Protein AF-A0A653SIZ7-F1 (afdb_monomer)

Sequence (134 aa):
MIKGFKDFLMRGNVIDLAVGIAIGVAFTSLVAAFGDNLINPIVASVGGGSDKGFGFQITDSAKTLVDIGGLINALIVFAVTMAVIYFAVVVPVQKLQAMRKPGPGVDEPEAVPEDIALLREIRDSLARQQRPPL

Mean predicted aligned error: 12.55 Å

Nearest PDB structures (foldseek):
  2oar-assembly1_A  TM=7.202E-01  e=1.504E-06  Mycobacterium tuberculosis H37Ra

pLDDT: mean 80.55, std 12.74, range [44.56, 94.62]

Radius of gyration: 27.2 Å; Cα contacts (8 Å, |Δi|>4): 70; chains: 1; bounding box: 78×38×60 Å

Foldseek 3Di:
DVVVVVVVCPPPVNVVVVVVVVVVVVVLVVLLCCLVVPVLVVQQVVLDPDPLGVWDAPDPDPVRIGRPSVVVSVVVSVVVSVVCCCVVPVVVLVVVLVVPDPDPDSPPPPVCPVVNVVVVVVVVVVVVVPDDDD

Structure (mmCIF, N/CA/C/O backbone):
data_AF-A0A653SIZ7-F1
#
_entry.id   AF-A0A653SIZ7-F1
#
loop_
_atom_site.group_PDB
_atom_site.id
_atom_site.type_symbol
_atom_site.label_atom_id
_atom_site.label_alt_id
_atom_site.label_comp_id
_atom_site.label_asym_id
_atom_site.label_entity_id
_atom_site.label_seq_id
_atom_site.pdbx_PDB_ins_code
_atom_site.Cartn_x
_atom_site.Cartn_y
_atom_site.Cartn_z
_atom_site.occupancy
_atom_site.B_iso_or_equiv
_atom_site.auth_seq_id
_atom_site.auth_comp_id
_atom_site.auth_asym_id
_atom_site.auth_atom_id
_atom_site.pdbx_PDB_model_num
ATOM 1 N N . MET A 1 1 ? 9.979 -0.179 35.251 1.00 66.12 1 MET A N 1
ATOM 2 C CA . MET A 1 1 ? 10.013 0.163 33.808 1.00 66.12 1 MET A CA 1
ATOM 3 C C . MET A 1 1 ? 9.261 -0.861 32.958 1.00 66.12 1 MET A C 1
ATOM 5 O O . MET A 1 1 ? 8.336 -0.464 32.270 1.00 66.12 1 MET A O 1
ATOM 9 N N . ILE A 1 2 ? 9.550 -2.165 33.078 1.00 78.31 2 ILE A N 1
ATOM 10 C CA . ILE A 1 2 ? 8.867 -3.233 32.310 1.00 78.31 2 ILE A CA 1
ATOM 11 C C . ILE A 1 2 ? 7.342 -3.273 32.546 1.00 78.31 2 ILE A C 1
ATOM 13 O O . ILE A 1 2 ? 6.582 -3.453 31.601 1.00 78.31 2 ILE A O 1
ATOM 17 N N . LYS A 1 3 ? 6.875 -3.029 33.782 1.00 80.75 3 LYS A N 1
ATOM 18 C CA . LYS A 1 3 ? 5.436 -2.957 34.102 1.00 80.75 3 LYS A CA 1
ATOM 19 C C . LYS A 1 3 ? 4.731 -1.794 33.381 1.00 80.75 3 LYS A C 1
ATOM 21 O O . LYS A 1 3 ? 3.758 -2.026 32.687 1.00 80.75 3 LYS A O 1
ATOM 26 N N . GLY A 1 4 ? 5.304 -0.587 33.428 1.00 81.88 4 GLY A N 1
ATOM 27 C CA . GLY A 1 4 ? 4.763 0.584 32.721 1.00 81.88 4 GLY A CA 1
ATOM 28 C C . GLY A 1 4 ? 4.813 0.469 31.192 1.00 81.88 4 GLY A C 1
ATOM 29 O O . GLY A 1 4 ? 3.944 0.998 30.509 1.00 81.88 4 GLY A O 1
ATOM 30 N N . PHE A 1 5 ? 5.786 -0.267 30.646 1.00 82.50 5 PHE A N 1
ATOM 31 C CA . PHE A 1 5 ? 5.828 -0.593 29.218 1.00 82.50 5 PHE A CA 1
ATOM 32 C C . PHE A 1 5 ? 4.725 -1.586 28.820 1.00 82.50 5 PHE A C 1
ATOM 34 O O . PHE A 1 5 ? 4.042 -1.377 27.820 1.00 82.50 5 PHE A O 1
ATOM 41 N N . LYS A 1 6 ? 4.485 -2.621 29.636 1.00 82.44 6 LYS A N 1
ATOM 42 C CA . LYS A 1 6 ? 3.349 -3.534 29.448 1.00 82.44 6 LYS A CA 1
ATOM 43 C C . LYS A 1 6 ? 2.015 -2.785 29.531 1.00 82.44 6 LYS A C 1
ATOM 45 O O . LYS A 1 6 ? 1.168 -3.005 28.678 1.00 82.44 6 LYS A O 1
ATOM 50 N N . ASP A 1 7 ? 1.852 -1.877 30.490 1.00 84.44 7 ASP A N 1
ATOM 51 C CA . ASP A 1 7 ? 0.628 -1.076 30.648 1.00 84.44 7 ASP A CA 1
ATOM 52 C C . ASP A 1 7 ? 0.428 -0.082 29.483 1.00 84.44 7 ASP A C 1
ATOM 54 O O . ASP A 1 7 ? -0.699 0.235 29.110 1.00 84.44 7 ASP A O 1
ATOM 58 N N . PHE A 1 8 ? 1.515 0.391 28.861 1.00 82.50 8 PHE A N 1
ATOM 59 C CA . PHE A 1 8 ? 1.455 1.163 27.617 1.00 82.50 8 PHE A CA 1
ATOM 60 C C . PHE A 1 8 ? 0.975 0.310 26.440 1.00 82.50 8 PHE A C 1
ATOM 62 O O . PHE A 1 8 ? 0.057 0.728 25.739 1.00 82.50 8 PHE A O 1
ATOM 69 N N . LEU A 1 9 ? 1.551 -0.881 26.255 1.00 80.38 9 LEU A N 1
ATOM 70 C CA . LEU A 1 9 ? 1.150 -1.803 25.191 1.00 80.38 9 LEU A CA 1
ATOM 71 C C . LEU A 1 9 ? -0.271 -2.322 25.387 1.00 80.38 9 LEU A C 1
ATOM 73 O O . LEU A 1 9 ? -0.991 -2.454 24.420 1.00 80.38 9 LEU A O 1
ATOM 77 N N . MET A 1 10 ? -0.704 -2.582 26.619 1.00 83.19 10 MET A N 1
ATOM 78 C CA . MET A 1 10 ? -2.048 -3.094 26.917 1.00 83.19 10 MET A CA 1
ATOM 79 C C . MET A 1 10 ? -3.162 -2.066 26.663 1.00 83.19 10 MET A C 1
ATOM 81 O O . MET A 1 10 ? -4.339 -2.406 26.774 1.00 83.19 10 MET A O 1
ATOM 85 N N . ARG A 1 11 ? -2.835 -0.818 26.298 1.00 82.62 11 ARG A N 1
ATOM 86 C CA . ARG A 1 11 ? -3.832 0.101 25.738 1.00 82.62 11 ARG A CA 1
ATOM 87 C C . ARG A 1 11 ? -4.262 -0.433 24.371 1.00 82.62 11 ARG A C 1
ATOM 89 O O . ARG A 1 11 ? -3.473 -0.385 23.434 1.00 82.62 11 ARG A O 1
ATOM 96 N N . GLY A 1 12 ? -5.509 -0.898 24.256 1.00 74.44 12 GLY A N 1
ATOM 97 C CA . GLY A 1 12 ? -6.050 -1.528 23.038 1.00 74.44 12 GLY A CA 1
ATOM 98 C C . GLY A 1 12 ? -5.766 -0.748 21.748 1.00 74.44 12 GLY A C 1
ATOM 99 O O . GLY A 1 12 ? -5.248 -1.315 20.795 1.00 74.44 12 GLY A O 1
ATOM 100 N N . ASN A 1 13 ? -5.926 0.581 21.777 1.00 84.44 13 ASN A N 1
ATOM 101 C CA . ASN A 1 13 ? -5.626 1.460 20.640 1.00 84.44 13 ASN A CA 1
ATOM 102 C C . ASN A 1 13 ? -4.174 1.351 20.114 1.00 84.44 13 ASN A C 1
ATOM 104 O O . ASN A 1 13 ? -3.922 1.586 18.938 1.00 84.44 13 ASN A O 1
ATOM 108 N N . VAL A 1 14 ? -3.199 1.002 20.963 1.00 87.19 14 VAL A N 1
ATOM 109 C CA . VAL A 1 14 ? -1.789 0.846 20.560 1.00 87.19 14 VAL A CA 1
ATOM 110 C C . VAL A 1 14 ? -1.558 -0.499 19.871 1.00 87.19 14 VAL A C 1
ATOM 112 O O . VAL A 1 14 ? -0.816 -0.554 18.892 1.00 87.19 14 VAL A O 1
ATOM 115 N N . ILE A 1 15 ? -2.187 -1.573 20.359 1.00 86.56 15 ILE A N 1
ATOM 116 C CA . ILE A 1 15 ? -2.058 -2.916 19.771 1.00 86.56 15 ILE A CA 1
ATOM 117 C C . ILE A 1 15 ? -2.704 -2.937 18.392 1.00 86.56 15 ILE A C 1
ATOM 119 O O . ILE A 1 15 ? -2.062 -3.374 17.439 1.00 86.56 15 ILE A O 1
ATOM 123 N N . ASP A 1 16 ? -3.922 -2.414 18.272 1.00 87.19 16 ASP A N 1
ATOM 124 C CA . ASP A 1 16 ? -4.655 -2.405 17.005 1.00 87.19 16 ASP A CA 1
ATOM 125 C C . ASP A 1 16 ? -3.919 -1.570 15.949 1.00 87.19 16 ASP A C 1
ATOM 127 O O . ASP A 1 16 ? -3.740 -2.009 14.810 1.00 87.19 16 ASP A O 1
ATOM 131 N N . LEU A 1 17 ? -3.382 -0.412 16.351 1.00 91.00 17 LEU A N 1
ATOM 132 C CA . LEU A 1 17 ? -2.538 0.413 15.490 1.00 91.00 17 LEU A CA 1
ATOM 133 C C . LEU A 1 17 ? -1.257 -0.322 15.070 1.00 91.00 17 LEU A C 1
ATOM 135 O O . LEU A 1 17 ? -0.894 -0.307 13.893 1.00 91.00 17 LEU A O 1
ATOM 139 N N . ALA A 1 18 ? -0.569 -0.976 16.009 1.00 90.19 18 ALA A N 1
ATOM 140 C CA . ALA A 1 18 ? 0.666 -1.702 15.723 1.00 90.19 18 ALA A CA 1
ATOM 141 C C . ALA A 1 18 ? 0.432 -2.872 14.756 1.00 90.19 18 ALA A C 1
ATOM 143 O O . ALA A 1 18 ? 1.211 -3.062 13.820 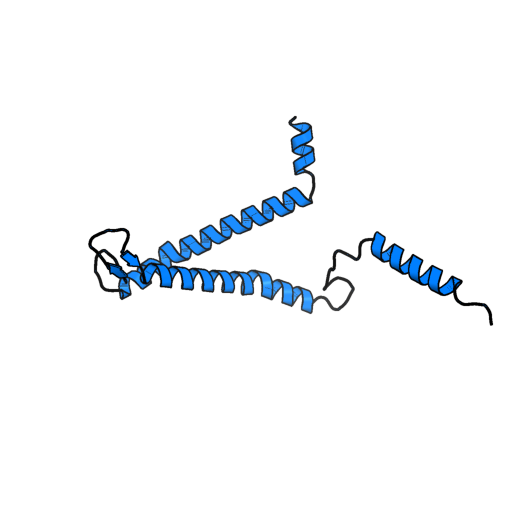1.00 90.19 18 ALA A O 1
ATOM 144 N N . VAL A 1 19 ? -0.655 -3.624 14.947 1.00 91.88 19 VAL A N 1
ATOM 145 C CA . VAL A 1 19 ? -1.052 -4.718 14.053 1.00 91.88 19 VAL A CA 1
ATOM 146 C C . VAL A 1 19 ? -1.411 -4.177 12.669 1.00 91.88 19 VAL A C 1
ATOM 148 O O . VAL A 1 19 ? -0.920 -4.707 11.672 1.00 91.88 19 VAL A O 1
ATOM 151 N N . GLY A 1 20 ? -2.185 -3.090 12.591 1.00 91.94 20 GLY A N 1
ATOM 152 C CA . GLY A 1 20 ? -2.537 -2.448 11.322 1.00 91.94 20 GLY A CA 1
ATOM 153 C C . GLY A 1 20 ? -1.309 -2.010 10.517 1.00 91.94 20 GLY A C 1
ATOM 154 O O . GLY A 1 20 ? -1.204 -2.319 9.328 1.00 91.94 20 GLY A O 1
ATOM 155 N N . ILE A 1 21 ? -0.337 -1.365 11.171 1.00 93.81 21 ILE A N 1
ATOM 156 C CA . ILE A 1 21 ? 0.923 -0.951 10.533 1.00 93.81 21 ILE A CA 1
ATOM 157 C C . ILE A 1 21 ? 1.734 -2.172 10.080 1.00 93.81 21 ILE A C 1
ATOM 159 O O . ILE A 1 21 ? 2.214 -2.199 8.946 1.00 93.81 21 ILE A O 1
ATOM 163 N N . ALA A 1 22 ? 1.872 -3.192 10.932 1.00 94.62 22 ALA A N 1
ATOM 164 C CA . ALA A 1 22 ? 2.640 -4.393 10.607 1.00 94.62 22 ALA A CA 1
ATOM 165 C C . ALA A 1 22 ? 2.073 -5.125 9.379 1.00 94.62 22 ALA A C 1
ATOM 167 O O . ALA A 1 22 ? 2.830 -5.498 8.480 1.00 94.62 22 ALA A O 1
ATOM 168 N N . ILE A 1 23 ? 0.746 -5.276 9.310 1.00 93.44 23 ILE A N 1
ATOM 169 C CA . ILE A 1 23 ? 0.060 -5.878 8.160 1.00 93.44 23 ILE A CA 1
ATOM 170 C C . ILE A 1 23 ? 0.258 -5.013 6.908 1.00 93.44 23 ILE A C 1
ATOM 172 O O . ILE A 1 23 ? 0.589 -5.547 5.850 1.00 93.44 23 ILE A O 1
ATOM 176 N N . GLY A 1 24 ? 0.115 -3.688 7.022 1.00 90.88 24 GLY A N 1
ATOM 177 C CA . GLY A 1 24 ? 0.298 -2.760 5.902 1.00 90.88 24 GLY A CA 1
ATOM 178 C C . GLY A 1 24 ? 1.700 -2.823 5.288 1.00 90.88 24 GLY A C 1
ATOM 179 O O . GLY A 1 24 ? 1.843 -2.883 4.064 1.00 90.88 24 GLY A O 1
ATOM 180 N N . VAL A 1 25 ? 2.739 -2.882 6.127 1.00 93.62 25 VAL A N 1
ATOM 181 C CA . VAL A 1 25 ? 4.131 -3.038 5.675 1.00 93.62 25 VAL A CA 1
ATOM 182 C C . VAL A 1 25 ? 4.343 -4.398 5.013 1.00 93.62 25 VAL A C 1
ATOM 184 O O . VAL A 1 25 ? 4.860 -4.456 3.898 1.00 93.62 25 VAL A O 1
ATOM 187 N N . ALA A 1 26 ? 3.910 -5.488 5.654 1.00 94.56 26 ALA A N 1
ATOM 188 C CA . ALA A 1 26 ? 4.065 -6.836 5.106 1.00 94.56 26 ALA A CA 1
ATOM 189 C C . ALA A 1 26 ? 3.377 -6.985 3.740 1.00 94.56 26 ALA A C 1
ATOM 191 O O . ALA A 1 26 ? 3.939 -7.572 2.814 1.00 94.56 26 ALA A O 1
ATOM 192 N N . PHE A 1 27 ? 2.183 -6.409 3.598 1.00 90.12 27 PHE A N 1
ATOM 193 C CA . PHE A 1 27 ? 1.437 -6.431 2.349 1.00 90.12 27 PHE A CA 1
ATOM 194 C C . PHE A 1 27 ? 2.116 -5.604 1.251 1.00 90.12 27 PHE A C 1
ATOM 196 O O . PHE A 1 27 ? 2.259 -6.082 0.127 1.00 90.12 27 PHE A O 1
ATOM 203 N N . THR A 1 28 ? 2.598 -4.402 1.575 1.00 87.38 28 THR A N 1
ATOM 204 C CA . THR A 1 28 ? 3.338 -3.560 0.619 1.00 87.38 28 THR A CA 1
ATOM 205 C C . THR A 1 28 ? 4.565 -4.297 0.079 1.00 87.38 28 THR A C 1
ATOM 207 O O . THR A 1 28 ? 4.775 -4.335 -1.133 1.00 87.38 28 THR A O 1
ATOM 210 N N . SER A 1 29 ? 5.328 -4.961 0.955 1.00 92.31 29 SER A N 1
ATOM 211 C CA . SER A 1 29 ? 6.480 -5.774 0.550 1.00 92.31 29 SER A CA 1
ATOM 212 C C . SER A 1 29 ? 6.095 -6.946 -0.356 1.00 92.31 29 SER A C 1
ATOM 214 O O . SER A 1 29 ? 6.832 -7.260 -1.288 1.00 92.31 29 SER A O 1
ATOM 216 N N . LEU A 1 30 ? 4.943 -7.583 -0.122 1.00 91.38 30 LEU A N 1
ATOM 217 C CA . LEU A 1 30 ? 4.456 -8.675 -0.966 1.00 91.38 30 LEU A CA 1
ATOM 218 C C . LEU A 1 30 ? 4.132 -8.195 -2.388 1.00 91.38 30 LEU A C 1
ATOM 220 O O . LEU A 1 30 ? 4.531 -8.842 -3.357 1.00 91.38 30 LEU A O 1
ATOM 224 N N . VAL A 1 31 ? 3.426 -7.069 -2.528 1.00 88.50 31 VAL A N 1
ATOM 225 C CA . VAL A 1 31 ? 3.049 -6.558 -3.857 1.00 88.50 31 VAL A CA 1
ATOM 226 C C . VAL A 1 31 ? 4.259 -5.986 -4.600 1.00 88.50 31 VAL A C 1
ATOM 228 O O . VAL A 1 31 ? 4.374 -6.182 -5.810 1.00 88.50 31 VAL A O 1
ATOM 231 N N . ALA A 1 32 ? 5.205 -5.371 -3.885 1.00 89.31 32 ALA A N 1
ATOM 232 C CA . ALA A 1 32 ? 6.492 -4.975 -4.454 1.00 89.31 32 ALA A CA 1
ATOM 233 C C . ALA A 1 32 ? 7.263 -6.193 -4.987 1.00 89.31 32 ALA A C 1
ATOM 235 O O . ALA A 1 32 ? 7.643 -6.215 -6.155 1.00 89.31 32 ALA A O 1
ATOM 236 N N . ALA A 1 33 ? 7.389 -7.258 -4.186 1.00 92.75 33 ALA A N 1
ATOM 237 C CA . ALA A 1 33 ? 8.034 -8.495 -4.621 1.00 92.75 33 ALA A CA 1
ATOM 238 C C . ALA A 1 33 ? 7.334 -9.130 -5.835 1.00 92.75 33 ALA A C 1
ATOM 240 O O . ALA A 1 33 ? 8.002 -9.703 -6.693 1.00 92.75 33 ALA A O 1
ATOM 241 N N . PHE A 1 34 ? 6.007 -9.030 -5.938 1.00 88.94 34 PHE A N 1
ATOM 242 C CA . PHE A 1 34 ? 5.273 -9.467 -7.125 1.00 88.94 34 PHE A CA 1
ATOM 243 C C . PHE A 1 34 ? 5.640 -8.643 -8.370 1.00 88.94 34 PHE A C 1
ATOM 245 O O . PHE A 1 34 ? 5.904 -9.215 -9.428 1.00 88.94 34 PHE A O 1
ATOM 252 N N . GLY A 1 35 ? 5.703 -7.317 -8.244 1.00 86.38 35 GLY A N 1
ATOM 253 C CA . GLY A 1 35 ? 6.168 -6.438 -9.316 1.00 86.38 35 GLY A CA 1
ATOM 254 C C . GLY A 1 35 ? 7.577 -6.778 -9.771 1.00 86.38 35 GLY A C 1
ATOM 255 O O . GLY A 1 35 ? 7.806 -7.110 -10.931 1.00 86.38 35 GLY A O 1
ATOM 256 N N . ASP A 1 36 ? 8.510 -6.780 -8.829 1.00 87.94 36 ASP A N 1
ATOM 257 C CA . ASP A 1 36 ? 9.936 -6.910 -9.117 1.00 87.94 36 ASP A CA 1
ATOM 258 C C . ASP A 1 36 ? 10.306 -8.285 -9.676 1.00 87.94 36 ASP A C 1
ATOM 260 O O . ASP A 1 36 ? 11.136 -8.377 -10.579 1.00 87.94 36 ASP A O 1
ATOM 264 N N . ASN A 1 37 ? 9.680 -9.355 -9.174 1.00 88.94 37 ASN A N 1
ATOM 265 C CA . ASN A 1 37 ? 10.033 -10.719 -9.573 1.00 88.94 37 ASN A CA 1
ATOM 266 C C . ASN A 1 37 ? 9.191 -11.260 -10.732 1.00 88.94 37 ASN A C 1
ATOM 268 O O . ASN A 1 37 ? 9.606 -12.230 -11.364 1.00 88.94 37 ASN A O 1
ATOM 272 N N . LEU A 1 38 ? 8.016 -10.683 -11.006 1.00 87.31 38 LEU A N 1
ATOM 273 C CA . LEU A 1 38 ? 7.102 -11.208 -12.023 1.00 87.31 38 LEU A CA 1
ATOM 274 C C . LEU A 1 38 ? 6.833 -10.209 -13.145 1.00 87.31 38 LEU A C 1
ATOM 276 O O . LEU A 1 38 ? 6.931 -10.570 -14.313 1.00 87.31 38 LEU A O 1
ATOM 280 N N . ILE A 1 39 ? 6.533 -8.953 -12.817 1.00 84.69 39 ILE A N 1
ATOM 281 C CA . ILE A 1 39 ? 6.179 -7.936 -13.814 1.00 84.69 39 ILE A CA 1
ATOM 282 C C . ILE A 1 39 ? 7.427 -7.352 -14.473 1.00 84.69 39 ILE A C 1
ATOM 284 O O . ILE A 1 39 ? 7.502 -7.283 -15.701 1.00 84.69 39 ILE A O 1
ATOM 288 N N . ASN A 1 40 ? 8.423 -6.967 -13.678 1.00 83.62 40 ASN A N 1
ATOM 289 C CA . ASN A 1 40 ? 9.626 -6.314 -14.170 1.00 83.62 40 ASN A CA 1
ATOM 290 C C . ASN A 1 40 ? 10.398 -7.165 -15.202 1.00 83.62 40 ASN A C 1
ATOM 292 O O . ASN A 1 40 ? 10.737 -6.624 -16.253 1.00 83.62 40 ASN A O 1
ATOM 296 N N . PRO A 1 41 ? 10.599 -8.491 -15.022 1.00 84.44 41 PRO A N 1
ATOM 297 C CA . PRO A 1 41 ? 11.246 -9.320 -16.042 1.00 84.44 41 PRO A CA 1
ATOM 298 C C . PRO A 1 41 ? 10.464 -9.367 -17.361 1.00 84.44 41 PRO A C 1
ATOM 300 O O . PRO A 1 41 ? 11.064 -9.368 -18.435 1.00 84.44 41 PRO A O 1
ATOM 303 N N . ILE A 1 42 ? 9.128 -9.358 -17.299 1.00 84.44 42 ILE A N 1
ATOM 304 C CA . ILE A 1 42 ? 8.262 -9.352 -18.486 1.00 84.44 42 ILE A CA 1
ATOM 305 C C . ILE A 1 42 ? 8.405 -8.022 -19.229 1.00 84.44 42 ILE A C 1
ATOM 307 O O . ILE A 1 42 ? 8.653 -8.017 -20.434 1.00 84.44 42 ILE A O 1
ATOM 311 N N . VAL A 1 43 ? 8.318 -6.895 -18.519 1.00 78.81 43 VAL A N 1
ATOM 312 C CA . VAL A 1 43 ? 8.472 -5.556 -19.113 1.00 78.81 43 VAL A CA 1
ATOM 313 C C . VAL A 1 43 ? 9.877 -5.378 -19.696 1.00 78.81 43 VAL A C 1
ATOM 315 O O . VAL A 1 43 ? 10.021 -4.916 -20.828 1.00 78.81 43 VAL A O 1
ATO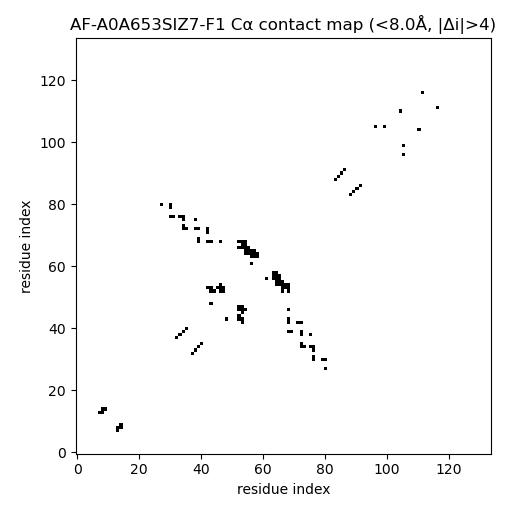M 318 N N . ALA A 1 44 ? 10.911 -5.815 -18.973 1.00 78.25 44 ALA A N 1
ATOM 319 C CA . ALA A 1 44 ? 12.294 -5.774 -19.434 1.00 78.25 44 ALA A CA 1
ATOM 320 C C . ALA A 1 44 ? 12.521 -6.641 -20.685 1.00 78.25 44 ALA A C 1
ATOM 322 O O . ALA A 1 44 ? 13.257 -6.228 -21.578 1.00 78.25 44 ALA A O 1
ATOM 323 N N . SER A 1 45 ? 11.850 -7.795 -20.798 1.00 77.75 45 SER A N 1
ATOM 324 C CA . SER A 1 45 ? 11.960 -8.671 -21.976 1.00 77.75 45 SER A CA 1
ATOM 325 C C . SER A 1 45 ? 11.401 -8.045 -23.260 1.00 77.75 45 SER A C 1
ATOM 327 O O . SER A 1 45 ? 11.914 -8.301 -24.348 1.00 77.75 45 SER A O 1
ATOM 329 N N . VAL A 1 46 ? 10.383 -7.187 -23.143 1.00 75.31 46 VAL A N 1
ATOM 330 C CA . VAL A 1 46 ? 9.781 -6.464 -24.278 1.00 75.31 46 VAL A CA 1
ATOM 331 C C . VAL A 1 46 ? 10.600 -5.221 -24.641 1.00 75.31 46 VAL A C 1
ATOM 333 O O . VAL A 1 46 ? 10.579 -4.774 -25.786 1.00 75.31 46 VAL A O 1
ATOM 336 N N . GLY A 1 47 ? 11.363 -4.685 -23.687 1.00 66.31 47 GLY A N 1
ATOM 337 C CA . GLY A 1 47 ? 12.078 -3.420 -23.809 1.00 66.31 47 GLY A CA 1
ATOM 338 C C . GLY A 1 47 ? 13.274 -3.377 -24.762 1.00 66.31 47 GLY A C 1
ATOM 339 O O . GLY A 1 47 ? 13.881 -2.320 -24.915 1.00 66.31 47 GLY A O 1
ATOM 340 N N . GLY A 1 48 ? 13.598 -4.494 -25.413 1.00 54.38 48 GLY A N 1
ATOM 341 C CA . GLY A 1 48 ? 14.780 -4.641 -26.258 1.00 54.38 48 GLY A CA 1
ATOM 342 C C . GLY A 1 48 ? 16.009 -4.984 -25.418 1.00 54.38 48 GLY A C 1
ATOM 343 O O . GLY A 1 48 ? 16.313 -4.296 -24.449 1.00 54.38 48 GLY A O 1
ATOM 344 N N . GLY A 1 49 ? 16.703 -6.064 -25.796 1.00 51.31 49 GLY A N 1
ATOM 345 C CA . GLY A 1 49 ? 17.789 -6.727 -25.054 1.00 51.31 49 GLY A CA 1
ATOM 346 C C . GLY A 1 49 ? 19.088 -5.936 -24.871 1.00 51.31 49 GLY A C 1
ATOM 347 O O . GLY A 1 49 ? 20.170 -6.495 -25.005 1.00 51.31 49 GLY A O 1
ATOM 348 N N . SER A 1 50 ? 18.996 -4.640 -24.589 1.00 56.25 50 SER A N 1
ATOM 349 C CA . SER A 1 50 ? 20.087 -3.879 -24.003 1.00 56.25 50 SER A CA 1
ATOM 350 C C . SER A 1 50 ? 20.210 -4.241 -22.522 1.00 56.25 50 SER A C 1
ATOM 352 O O . SER A 1 50 ? 19.202 -4.435 -21.840 1.00 56.25 50 SER A O 1
ATOM 354 N N . ASP A 1 51 ? 21.434 -4.264 -21.996 1.00 58.44 51 ASP A N 1
ATOM 355 C CA . ASP A 1 51 ? 21.733 -4.550 -20.580 1.00 58.44 51 ASP A CA 1
ATOM 356 C C . ASP A 1 51 ? 21.051 -3.576 -19.587 1.00 58.44 51 ASP A C 1
ATOM 358 O O . ASP A 1 51 ? 21.179 -3.722 -18.374 1.00 58.44 51 ASP A O 1
ATOM 362 N N . LYS A 1 52 ? 20.336 -2.560 -20.098 1.00 58.19 52 LYS A N 1
ATOM 363 C CA . LYS A 1 52 ? 19.626 -1.513 -19.351 1.00 58.19 52 LYS A CA 1
ATOM 364 C C . LYS A 1 52 ? 18.094 -1.622 -19.423 1.00 58.19 52 LYS A C 1
ATOM 366 O O . LYS A 1 52 ? 17.421 -0.820 -18.783 1.00 58.19 52 LYS A O 1
ATOM 371 N N . GLY A 1 53 ? 17.542 -2.595 -20.156 1.00 67.38 53 GLY A N 1
ATOM 372 C CA . GLY A 1 53 ? 16.093 -2.785 -20.297 1.00 67.38 53 GLY A CA 1
ATOM 373 C C . GLY A 1 53 ? 15.387 -1.669 -21.084 1.00 67.38 53 GLY A C 1
ATOM 374 O O . GLY A 1 53 ? 15.989 -1.017 -21.936 1.00 67.38 53 GLY A O 1
ATOM 375 N N . PHE A 1 54 ? 14.091 -1.456 -20.809 1.00 75.44 54 PHE A N 1
ATOM 376 C CA . PHE A 1 54 ? 13.273 -0.425 -21.464 1.00 75.44 54 PHE A CA 1
ATOM 377 C C . PHE A 1 54 ? 13.601 0.969 -20.909 1.00 75.44 54 PHE A C 1
ATOM 379 O O . PHE A 1 54 ? 12.899 1.504 -20.053 1.00 75.44 54 PHE A O 1
ATOM 386 N N . GLY A 1 55 ? 14.692 1.566 -21.373 1.00 75.88 55 GLY A N 1
ATOM 387 C CA . GLY A 1 55 ? 15.141 2.874 -20.908 1.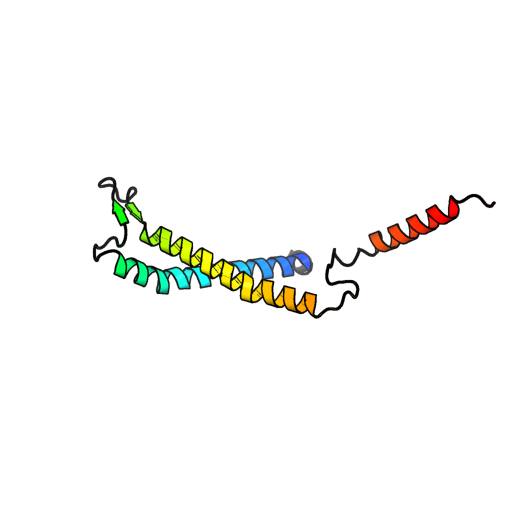00 75.88 55 GLY A CA 1
ATOM 388 C C . GLY A 1 55 ? 16.241 3.456 -21.783 1.00 75.88 55 GLY A C 1
ATOM 389 O O . GLY A 1 55 ? 16.838 2.765 -22.608 1.00 75.88 55 GLY A O 1
ATOM 390 N N . PHE A 1 56 ? 16.515 4.746 -21.615 1.00 76.69 56 PHE A N 1
ATOM 391 C CA . PHE A 1 56 ? 17.595 5.425 -22.330 1.00 76.69 56 PHE A CA 1
ATOM 392 C C . PHE A 1 56 ? 18.380 6.333 -21.392 1.00 76.69 56 PHE A C 1
ATOM 394 O O . PHE A 1 56 ? 17.889 6.797 -20.367 1.00 76.69 56 PHE A O 1
ATOM 401 N N . GLN A 1 57 ? 19.636 6.579 -21.740 1.00 81.62 57 GLN A N 1
ATOM 402 C CA . GLN A 1 57 ? 20.536 7.396 -20.944 1.00 81.62 57 GLN A CA 1
ATOM 403 C C . GLN A 1 57 ? 20.728 8.756 -21.625 1.00 81.62 57 GLN A C 1
ATOM 405 O O . GLN A 1 57 ? 21.024 8.810 -22.815 1.00 81.62 57 GLN A O 1
ATOM 410 N N . ILE A 1 58 ? 20.534 9.851 -20.883 1.00 81.12 58 ILE A N 1
ATOM 411 C CA . ILE A 1 58 ? 20.605 11.220 -21.439 1.00 81.12 58 ILE A CA 1
ATOM 412 C C . ILE A 1 58 ? 22.060 11.718 -21.530 1.00 81.12 58 ILE A C 1
ATOM 414 O O . ILE A 1 58 ? 22.410 12.503 -22.405 1.00 81.12 58 ILE A O 1
ATOM 418 N N . THR A 1 59 ? 22.932 11.287 -20.618 1.00 81.81 59 THR A N 1
ATOM 419 C CA . THR A 1 59 ? 24.369 11.626 -20.586 1.00 81.81 59 THR A CA 1
ATOM 420 C C . THR A 1 59 ? 25.145 10.432 -20.043 1.00 81.81 59 THR A C 1
ATOM 422 O O . THR A 1 59 ? 24.573 9.655 -19.287 1.00 81.81 59 THR A O 1
ATOM 425 N N . ASP A 1 60 ? 26.447 10.317 -20.313 1.00 77.56 60 ASP A N 1
ATOM 426 C CA . ASP A 1 60 ? 27.320 9.216 -19.852 1.00 77.56 60 ASP A CA 1
ATOM 427 C C . ASP A 1 60 ? 27.385 9.005 -18.321 1.00 77.56 60 ASP A C 1
ATOM 429 O O . ASP A 1 60 ? 28.006 8.059 -17.836 1.00 77.56 60 ASP A O 1
ATOM 433 N N . SER A 1 61 ? 26.704 9.833 -17.522 1.00 79.38 61 SER A N 1
ATOM 434 C CA . SER A 1 61 ? 26.516 9.595 -16.093 1.00 79.38 61 SER A CA 1
ATOM 435 C C . SER A 1 61 ? 25.408 8.575 -15.825 1.00 79.38 61 SER A C 1
ATOM 437 O O . SER A 1 61 ? 24.277 8.728 -16.286 1.00 79.38 61 SER A O 1
ATOM 439 N N . ALA A 1 62 ? 25.697 7.575 -14.989 1.00 74.94 62 ALA A N 1
ATOM 440 C CA . ALA A 1 62 ? 24.719 6.576 -14.552 1.00 74.94 62 ALA A CA 1
ATOM 441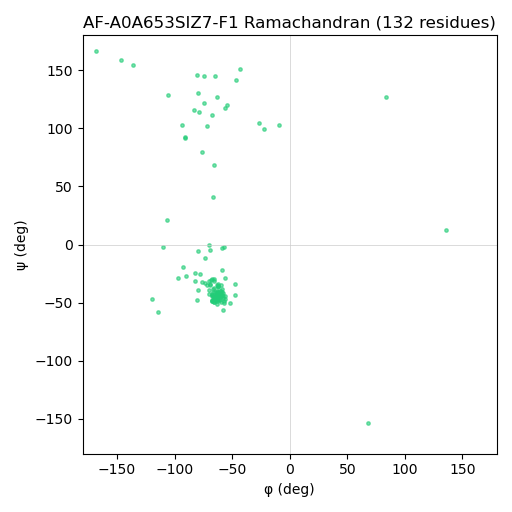 C C . ALA A 1 62 ? 23.496 7.183 -13.830 1.00 74.94 62 ALA A C 1
ATOM 443 O O . ALA A 1 62 ? 22.433 6.573 -13.800 1.00 74.94 62 ALA A O 1
ATOM 444 N N . LYS A 1 63 ? 23.618 8.400 -13.279 1.00 79.50 63 LYS A N 1
ATOM 445 C CA . LYS A 1 63 ? 22.509 9.115 -12.620 1.00 79.50 63 LYS A CA 1
ATOM 446 C C . LYS A 1 63 ? 21.469 9.668 -13.597 1.00 79.50 63 LYS A C 1
ATOM 448 O O . LYS A 1 63 ? 20.416 10.114 -13.157 1.00 79.50 63 LYS A O 1
ATOM 453 N N . THR A 1 64 ? 21.767 9.677 -14.894 1.00 81.94 64 THR A N 1
ATOM 454 C CA . THR A 1 64 ? 20.900 10.247 -15.933 1.00 81.94 64 THR A CA 1
ATOM 455 C C . THR A 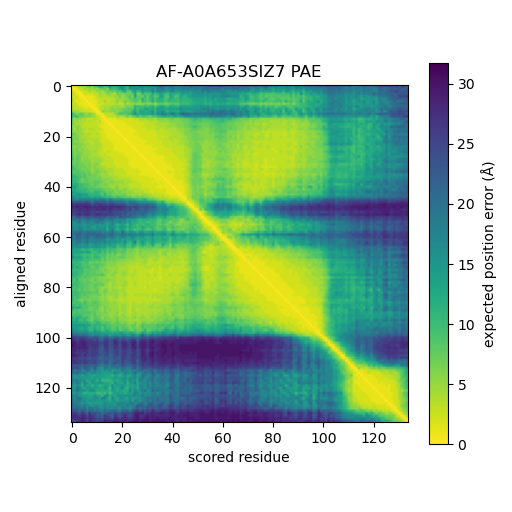1 64 ? 20.209 9.169 -16.772 1.00 81.94 64 THR A C 1
ATOM 457 O O . THR A 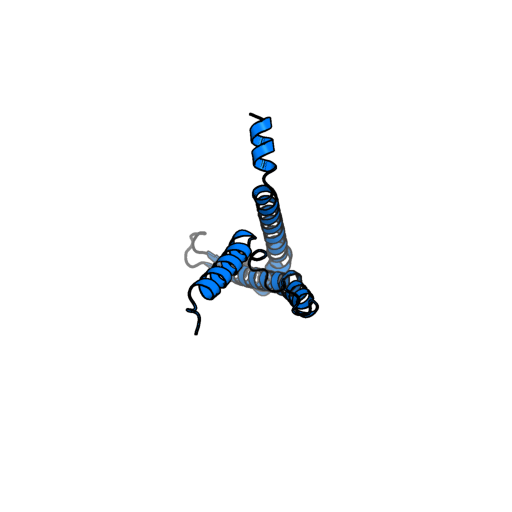1 64 ? 19.799 9.420 -17.907 1.00 81.94 64 THR A O 1
ATOM 460 N N . LEU A 1 65 ? 20.113 7.952 -16.230 1.00 82.50 65 LEU A N 1
ATOM 461 C CA . LEU A 1 65 ? 19.347 6.860 -16.814 1.00 82.50 65 LEU A CA 1
ATOM 462 C C . LEU A 1 65 ? 17.853 7.115 -16.587 1.00 82.50 65 LEU A C 1
ATOM 464 O O . LEU A 1 65 ? 17.402 7.258 -15.452 1.00 82.50 65 LEU A O 1
ATOM 468 N N . VAL A 1 66 ? 17.098 7.175 -17.680 1.00 84.19 66 VAL A N 1
ATOM 469 C CA . VAL A 1 66 ? 15.637 7.228 -17.671 1.00 84.19 66 VAL A CA 1
ATOM 470 C C . VAL A 1 66 ? 15.120 5.802 -17.805 1.00 84.19 66 VAL A C 1
ATOM 472 O O . VAL A 1 66 ? 15.151 5.223 -18.892 1.00 84.19 66 VAL A O 1
ATOM 475 N N . ASP A 1 67 ? 14.669 5.240 -16.685 1.00 84.94 67 ASP A N 1
ATOM 476 C CA . ASP A 1 67 ? 14.135 3.880 -16.604 1.00 84.94 67 ASP A CA 1
ATOM 477 C C . ASP A 1 67 ? 12.617 3.885 -16.828 1.00 84.94 67 ASP A C 1
ATOM 479 O O . ASP A 1 67 ? 11.820 4.093 -15.907 1.00 84.94 67 ASP A O 1
ATOM 483 N N . ILE A 1 68 ? 12.205 3.695 -18.083 1.00 84.56 68 ILE A N 1
ATOM 484 C CA . ILE A 1 68 ? 10.784 3.613 -18.439 1.00 84.56 68 ILE A CA 1
ATOM 485 C C . ILE A 1 68 ? 10.198 2.272 -17.975 1.00 84.56 68 ILE A C 1
ATOM 487 O O . ILE A 1 68 ? 9.038 2.221 -17.568 1.00 84.56 68 ILE A O 1
ATOM 491 N N . GLY A 1 69 ? 10.994 1.201 -17.979 1.00 82.00 69 GLY A N 1
ATOM 492 C CA . GLY A 1 69 ? 10.607 -0.116 -17.478 1.00 82.00 69 GLY A CA 1
ATOM 493 C C . GLY A 1 69 ? 10.235 -0.072 -15.998 1.00 82.00 69 GLY A C 1
ATOM 494 O O . GLY A 1 69 ? 9.147 -0.515 -15.627 1.00 82.00 69 GLY A O 1
ATOM 495 N N . GLY A 1 70 ? 11.074 0.560 -15.178 1.00 82.75 70 GLY A N 1
ATOM 496 C CA . GLY A 1 70 ? 10.813 0.798 -13.760 1.00 82.75 70 GLY A CA 1
ATOM 497 C C . GLY A 1 70 ? 9.560 1.642 -13.513 1.00 82.75 70 GLY A C 1
ATOM 498 O O . GLY A 1 70 ? 8.768 1.319 -12.626 1.00 82.75 70 GLY A O 1
ATOM 499 N N . LEU A 1 71 ? 9.313 2.672 -14.331 1.00 86.75 71 LEU A N 1
ATOM 500 C CA . LEU A 1 71 ? 8.083 3.469 -14.244 1.00 86.75 71 LEU A CA 1
ATOM 501 C C . LEU A 1 71 ? 6.830 2.637 -14.567 1.00 86.75 71 LEU A C 1
ATOM 503 O O . LEU A 1 71 ? 5.832 2.723 -13.850 1.00 86.75 71 LEU A O 1
ATOM 507 N N . ILE A 1 72 ? 6.876 1.814 -15.618 1.00 84.94 72 ILE A N 1
ATOM 508 C CA . ILE A 1 72 ? 5.772 0.913 -15.980 1.00 84.94 72 ILE A CA 1
ATOM 509 C C . ILE A 1 72 ? 5.543 -0.119 -14.870 1.00 84.94 72 ILE A C 1
ATOM 511 O O . ILE A 1 72 ? 4.397 -0.331 -14.472 1.00 84.94 72 ILE A O 1
ATOM 515 N N . ASN A 1 73 ? 6.610 -0.718 -14.332 1.00 85.38 73 ASN A N 1
ATOM 516 C CA . ASN A 1 73 ? 6.519 -1.643 -13.203 1.00 85.38 73 ASN A CA 1
ATOM 517 C C . ASN A 1 73 ? 5.834 -0.972 -12.004 1.00 85.38 73 ASN A C 1
ATOM 519 O O . ASN A 1 73 ? 4.862 -1.510 -11.478 1.00 85.38 73 ASN A O 1
ATOM 523 N N . ALA A 1 74 ? 6.260 0.239 -11.632 1.00 88.56 74 ALA A N 1
ATOM 524 C CA . ALA A 1 74 ? 5.662 0.991 -10.531 1.00 88.56 74 ALA A CA 1
ATOM 525 C C . ALA A 1 74 ? 4.158 1.249 -10.742 1.00 88.56 74 ALA A C 1
ATOM 527 O O . ALA A 1 74 ? 3.368 1.081 -9.812 1.00 88.56 74 ALA A O 1
ATOM 528 N N . LEU A 1 75 ? 3.741 1.598 -11.964 1.00 90.75 75 LEU A N 1
ATOM 529 C CA . LEU A 1 75 ? 2.326 1.784 -12.303 1.00 90.75 75 LEU A CA 1
ATOM 530 C C . LEU A 1 75 ? 1.525 0.479 -12.205 1.00 90.75 75 LEU A C 1
ATOM 532 O O . LEU A 1 75 ? 0.406 0.487 -11.690 1.00 90.75 75 LEU A O 1
ATOM 536 N N . ILE A 1 76 ? 2.089 -0.643 -12.661 1.00 86.56 76 ILE A N 1
ATOM 537 C CA . ILE A 1 76 ? 1.437 -1.955 -12.571 1.00 86.56 76 ILE A CA 1
ATOM 538 C C . ILE A 1 76 ? 1.314 -2.391 -11.107 1.00 86.56 76 ILE A C 1
ATOM 540 O O . ILE A 1 76 ? 0.224 -2.764 -10.679 1.00 86.56 76 ILE A O 1
ATOM 544 N N . VAL A 1 77 ? 2.388 -2.293 -10.319 1.00 87.25 77 VAL A N 1
ATOM 545 C CA . VAL A 1 77 ? 2.391 -2.586 -8.873 1.00 87.25 77 VAL A CA 1
ATOM 546 C C . VAL A 1 77 ? 1.341 -1.747 -8.152 1.00 87.25 77 VAL A C 1
ATOM 548 O O . VAL A 1 77 ? 0.570 -2.278 -7.351 1.00 87.25 77 VAL A O 1
ATOM 551 N N . PHE A 1 78 ? 1.253 -0.454 -8.466 1.00 90.31 78 PHE A N 1
ATOM 552 C CA . PHE A 1 78 ? 0.241 0.436 -7.905 1.00 90.31 78 PHE A CA 1
ATOM 553 C C . PHE A 1 78 ? -1.186 0.000 -8.274 1.00 90.31 78 PHE A C 1
ATOM 555 O O . PHE A 1 78 ? -2.042 -0.125 -7.395 1.00 90.31 78 PHE A O 1
ATOM 562 N N . ALA A 1 79 ? -1.441 -0.299 -9.551 1.00 91.81 79 ALA A N 1
ATOM 563 C CA . ALA A 1 79 ? -2.749 -0.752 -10.020 1.00 91.81 79 ALA A CA 1
ATOM 564 C C . ALA A 1 79 ? -3.167 -2.089 -9.384 1.00 91.81 79 ALA A C 1
ATOM 566 O O . ALA A 1 79 ? -4.306 -2.229 -8.936 1.00 91.81 79 ALA A O 1
ATOM 567 N N . VAL A 1 80 ? -2.243 -3.050 -9.285 1.00 88.56 80 VAL A N 1
ATOM 568 C CA . VAL A 1 80 ? -2.475 -4.345 -8.626 1.00 88.56 80 VAL A CA 1
ATOM 569 C C . VAL A 1 80 ? -2.743 -4.146 -7.137 1.00 88.56 80 VAL A C 1
ATOM 571 O O . VAL A 1 80 ? -3.699 -4.716 -6.617 1.00 88.56 80 VAL A O 1
ATOM 574 N N . THR A 1 81 ? -1.969 -3.295 -6.459 1.00 88.38 81 THR A N 1
ATOM 575 C CA . THR A 1 81 ? -2.181 -2.965 -5.040 1.00 88.38 81 THR A CA 1
ATOM 576 C C . THR A 1 81 ? -3.591 -2.422 -4.815 1.00 88.38 81 THR A C 1
ATOM 578 O O . THR A 1 81 ? -4.317 -2.930 -3.959 1.00 88.38 81 THR A O 1
ATOM 581 N N . MET A 1 82 ? -4.017 -1.435 -5.612 1.00 90.88 82 MET A N 1
ATOM 582 C CA . MET A 1 82 ? -5.369 -0.877 -5.516 1.00 90.88 82 MET A CA 1
ATOM 583 C C . MET A 1 82 ? -6.446 -1.921 -5.808 1.00 90.88 82 MET A C 1
ATOM 585 O O . MET A 1 82 ? -7.435 -1.988 -5.079 1.00 90.88 82 MET A O 1
ATOM 589 N N . ALA A 1 83 ? -6.258 -2.750 -6.838 1.00 91.62 83 ALA A N 1
ATOM 590 C CA . ALA A 1 83 ? -7.206 -3.802 -7.182 1.00 91.62 83 ALA A CA 1
ATOM 591 C C . ALA A 1 83 ? -7.363 -4.807 -6.033 1.00 91.62 83 ALA A C 1
ATOM 593 O O . ALA A 1 83 ? -8.487 -5.128 -5.651 1.00 91.62 83 ALA A O 1
ATOM 594 N N . VAL A 1 84 ? -6.259 -5.259 -5.432 1.00 88.69 84 VAL A N 1
ATOM 595 C CA . VAL A 1 84 ? -6.303 -6.200 -4.307 1.00 88.69 84 VAL A CA 1
ATOM 596 C C . VAL A 1 84 ? -6.956 -5.561 -3.086 1.00 88.69 84 VAL A C 1
ATOM 598 O O . VAL A 1 84 ? -7.838 -6.180 -2.502 1.00 88.69 84 VAL A O 1
ATOM 601 N N . ILE A 1 85 ? -6.607 -4.323 -2.719 1.00 89.19 85 ILE A N 1
ATOM 602 C CA . ILE A 1 85 ? -7.257 -3.628 -1.593 1.00 89.19 85 ILE A CA 1
ATOM 603 C C . ILE A 1 85 ? -8.763 -3.488 -1.848 1.00 89.19 85 ILE A C 1
ATOM 605 O O . ILE A 1 85 ? -9.578 -3.775 -0.968 1.00 89.19 85 ILE A O 1
ATOM 609 N N . TYR A 1 86 ? -9.153 -3.100 -3.061 1.00 90.88 86 TYR A N 1
ATOM 610 C CA . TYR A 1 86 ? -10.555 -2.952 -3.421 1.00 90.88 86 TYR A CA 1
ATOM 611 C C . TYR A 1 86 ? -11.311 -4.287 -3.338 1.00 90.88 86 TYR A C 1
ATOM 613 O O . TYR A 1 86 ? -12.329 -4.384 -2.655 1.00 90.88 86 TYR A O 1
ATOM 621 N N . PHE A 1 87 ? -10.806 -5.347 -3.971 1.00 92.81 87 PHE A N 1
ATOM 622 C CA . PHE A 1 87 ? -11.499 -6.636 -4.011 1.00 92.81 87 PHE A CA 1
ATOM 623 C C . PHE A 1 87 ? -11.407 -7.441 -2.708 1.00 92.81 87 PHE A C 1
ATOM 625 O O . PHE A 1 87 ? -12.348 -8.167 -2.394 1.00 92.81 87 PHE A O 1
ATOM 632 N N . ALA A 1 88 ? -10.313 -7.338 -1.950 1.00 88.44 88 ALA A N 1
ATOM 633 C CA . ALA A 1 88 ? -10.107 -8.112 -0.723 1.00 88.44 88 ALA A CA 1
ATOM 634 C C . ALA A 1 88 ? -10.631 -7.408 0.536 1.00 88.44 88 ALA A C 1
ATOM 636 O O . ALA A 1 88 ? -10.990 -8.087 1.495 1.00 88.44 88 ALA A O 1
ATOM 637 N N . VAL A 1 89 ? -10.687 -6.071 0.549 1.00 87.62 89 VAL A N 1
ATOM 638 C CA . VAL A 1 89 ? -11.129 -5.297 1.721 1.00 87.62 89 VAL A CA 1
ATOM 639 C C . VAL A 1 89 ? -12.426 -4.557 1.426 1.00 87.62 89 VAL A C 1
ATOM 641 O O . VAL A 1 89 ? -13.430 -4.792 2.095 1.00 87.62 89 VAL A O 1
ATOM 644 N N . VAL A 1 90 ? -12.444 -3.700 0.403 1.00 89.44 90 VAL A N 1
ATOM 645 C CA . VAL A 1 90 ? -13.582 -2.799 0.158 1.00 89.44 90 VAL A CA 1
ATOM 646 C C . VAL A 1 90 ? -14.845 -3.572 -0.222 1.00 89.44 90 VAL A C 1
ATOM 648 O O . VAL A 1 90 ? -15.887 -3.366 0.394 1.00 89.44 90 VAL A O 1
ATOM 651 N N . VAL A 1 91 ? -14.771 -4.496 -1.183 1.00 92.44 91 VAL A N 1
ATOM 652 C CA . VAL A 1 91 ? -15.937 -5.267 -1.648 1.00 92.44 91 VAL A CA 1
ATOM 653 C C . VAL A 1 91 ? -16.534 -6.150 -0.537 1.00 92.44 91 VAL A C 1
ATOM 655 O O . VAL A 1 91 ? -17.752 -6.101 -0.350 1.00 92.44 91 VAL A O 1
ATOM 658 N N . PRO A 1 92 ? -15.753 -6.928 0.242 1.00 89.25 92 PRO A N 1
ATOM 659 C CA . PRO A 1 92 ? -16.294 -7.699 1.358 1.00 89.25 92 PRO A CA 1
ATOM 660 C C . PRO A 1 92 ? -16.914 -6.821 2.439 1.00 89.25 92 PRO A C 1
ATOM 662 O O . PRO A 1 92 ? -17.994 -7.149 2.925 1.00 89.25 92 PRO A O 1
ATOM 665 N N . VAL A 1 93 ? -16.284 -5.690 2.775 1.00 88.94 93 VAL A N 1
ATOM 666 C CA . VAL A 1 93 ? -16.833 -4.741 3.752 1.00 88.94 93 VAL A CA 1
ATOM 667 C C . VAL A 1 93 ? -18.149 -4.156 3.246 1.00 88.94 93 VAL A C 1
ATOM 669 O O . VAL A 1 93 ? -19.144 -4.226 3.961 1.00 88.94 93 VAL A O 1
ATOM 672 N N . GLN A 1 94 ? -18.209 -3.686 1.998 1.00 87.75 94 GLN A N 1
ATOM 673 C CA . GLN A 1 94 ? -19.445 -3.185 1.387 1.00 87.75 94 GLN A CA 1
ATOM 674 C C . GLN A 1 94 ? -20.540 -4.256 1.338 1.00 87.75 94 GLN A C 1
ATOM 676 O O . GLN A 1 94 ? -21.703 -3.970 1.608 1.00 87.75 94 GLN A O 1
ATOM 681 N N . LYS A 1 95 ? -20.186 -5.511 1.039 1.00 87.19 95 LYS A N 1
ATOM 682 C CA . LYS A 1 95 ? -21.135 -6.630 1.021 1.00 87.19 95 LYS A CA 1
ATOM 683 C C . LYS A 1 95 ? -21.660 -6.951 2.420 1.00 87.19 95 LYS A C 1
ATOM 685 O O . LYS A 1 95 ? -22.860 -7.151 2.580 1.00 87.19 95 LYS A O 1
ATOM 690 N N . LEU A 1 96 ? -20.792 -6.973 3.431 1.00 85.56 96 LEU A N 1
ATOM 691 C CA . LEU A 1 96 ? -21.187 -7.164 4.830 1.00 85.56 96 LEU A CA 1
ATOM 692 C C . LEU A 1 96 ? -22.077 -6.018 5.319 1.00 85.56 96 LEU A C 1
ATOM 694 O O . LEU A 1 96 ? -23.070 -6.266 6.000 1.00 85.56 96 LEU A O 1
ATOM 698 N N . GLN A 1 97 ? -21.756 -4.786 4.930 1.00 80.44 97 GLN A N 1
ATOM 699 C CA . GLN A 1 97 ? -22.568 -3.609 5.213 1.00 80.44 97 GLN A CA 1
ATOM 700 C C . GLN A 1 97 ? -23.937 -3.687 4.528 1.00 80.44 97 GLN A C 1
ATOM 702 O O . GLN A 1 97 ? -24.947 -3.462 5.176 1.00 80.44 97 GLN A O 1
ATOM 707 N N . ALA A 1 98 ? -24.007 -4.101 3.263 1.00 81.00 98 ALA A N 1
ATOM 708 C CA . ALA A 1 98 ? -25.273 -4.269 2.547 1.00 81.00 98 ALA A CA 1
ATOM 709 C C . ALA A 1 98 ? -26.128 -5.437 3.083 1.00 81.00 98 ALA A C 1
ATOM 711 O O . ALA A 1 98 ? -27.356 -5.400 3.008 1.00 81.00 98 ALA A O 1
ATOM 712 N N . MET A 1 99 ? -25.494 -6.489 3.616 1.00 78.12 99 MET A N 1
ATOM 713 C CA . MET A 1 99 ? -26.174 -7.629 4.249 1.00 78.12 99 MET A CA 1
ATOM 714 C C . MET A 1 99 ? -26.652 -7.314 5.669 1.00 78.12 99 MET A C 1
ATOM 716 O O . MET A 1 99 ? -27.625 -7.909 6.145 1.00 78.12 99 MET A O 1
ATOM 720 N N . ARG A 1 100 ? -26.009 -6.359 6.344 1.00 72.75 100 ARG A N 1
ATOM 721 C CA . ARG A 1 100 ? -26.574 -5.722 7.525 1.00 72.75 100 ARG A CA 1
ATOM 722 C C . ARG A 1 100 ? -27.711 -4.813 7.038 1.00 72.75 100 ARG A C 1
ATOM 724 O O . ARG A 1 100 ? -27.486 -3.723 6.530 1.00 72.75 100 ARG A O 1
ATOM 731 N N . LYS A 1 101 ? -28.969 -5.259 7.192 1.00 59.00 101 LYS A N 1
ATOM 732 C CA . LYS A 1 101 ? -30.137 -4.346 7.193 1.00 59.00 101 LYS A CA 1
ATOM 733 C C . LYS A 1 101 ? -29.776 -3.108 8.034 1.00 59.00 101 LYS A C 1
ATOM 735 O O . LYS A 1 101 ? -29.002 -3.295 8.972 1.00 59.00 101 LYS A O 1
ATOM 740 N N . PRO A 1 102 ? -30.335 -1.907 7.783 1.00 52.88 102 PRO A N 1
ATOM 741 C CA . PRO A 1 102 ? -30.133 -0.737 8.640 1.00 52.88 102 PRO A CA 1
ATOM 742 C C . PRO A 1 102 ? -30.767 -0.973 10.025 1.00 52.88 102 PRO A C 1
ATOM 744 O O . PRO A 1 102 ? -31.795 -0.412 10.381 1.00 52.88 102 PRO A O 1
ATOM 747 N N . GLY A 1 103 ? -30.188 -1.887 10.794 1.00 52.59 103 GLY A N 1
ATOM 748 C CA . GLY A 1 103 ? -30.092 -1.805 12.228 1.00 52.59 103 GLY A CA 1
ATOM 749 C C . GLY A 1 103 ? -28.910 -0.881 12.523 1.00 52.59 103 GLY A C 1
ATOM 750 O O . GLY A 1 103 ? -27.960 -0.835 11.736 1.00 52.59 103 GLY A O 1
ATOM 751 N N . PRO A 1 104 ? -28.991 -0.091 13.595 1.00 44.56 104 PRO A N 1
ATOM 752 C CA . PRO A 1 104 ? -27.984 0.916 13.912 1.00 44.56 104 PRO A CA 1
ATOM 753 C C . PRO A 1 104 ? -26.595 0.258 13.976 1.00 44.56 104 PRO A C 1
ATOM 755 O O . PRO A 1 104 ? -26.410 -0.672 14.755 1.00 44.56 104 PRO A O 1
ATOM 758 N N . GLY A 1 105 ? -25.651 0.691 13.129 1.00 49.25 105 GLY A N 1
ATOM 759 C CA . GLY A 1 105 ? -24.257 0.216 13.162 1.00 49.25 105 GLY A CA 1
ATOM 760 C C . GLY A 1 105 ? -23.597 -0.117 11.817 1.00 49.25 105 GLY A C 1
ATOM 761 O O . GLY A 1 105 ? -22.562 -0.776 11.803 1.00 49.25 105 GLY A O 1
ATOM 762 N N . VAL A 1 106 ? -24.185 0.255 10.673 1.00 45.03 106 VAL A N 1
ATOM 763 C CA . VAL A 1 106 ? -23.541 0.060 9.350 1.00 45.03 106 VAL A CA 1
ATOM 764 C C . VAL A 1 106 ? -22.820 1.311 8.854 1.00 45.03 106 VAL A C 1
ATOM 766 O O . VAL A 1 106 ? -21.773 1.196 8.224 1.00 45.03 106 VAL A O 1
ATOM 769 N N . ASP A 1 107 ? -23.297 2.485 9.252 1.00 48.72 107 ASP A N 1
ATOM 770 C CA . ASP A 1 107 ? -22.378 3.495 9.745 1.00 48.72 107 ASP A CA 1
ATOM 771 C C . ASP A 1 107 ? -22.162 3.124 11.211 1.00 48.72 107 ASP A C 1
ATOM 773 O O . ASP A 1 107 ? -23.112 3.153 11.994 1.00 48.72 107 ASP A O 1
ATOM 777 N N . GLU A 1 108 ? -20.963 2.750 11.619 1.00 47.03 108 GLU A N 1
ATOM 778 C CA . GLU A 1 108 ? -20.575 3.135 12.968 1.00 47.03 108 GLU A CA 1
ATOM 779 C C . GLU A 1 108 ? -19.885 4.489 12.787 1.00 47.03 108 GLU A C 1
ATOM 781 O O . GLU A 1 108 ? -18.678 4.525 12.550 1.00 47.03 108 GLU A O 1
ATOM 786 N N . PRO A 1 109 ? -20.594 5.640 12.887 1.00 45.62 109 PRO A N 1
ATOM 787 C CA . PRO A 1 109 ? -19.959 6.666 13.690 1.00 45.62 109 PRO A CA 1
ATOM 788 C C . PRO A 1 109 ? -19.750 5.959 15.029 1.00 45.62 109 PRO A C 1
ATOM 790 O O . PRO A 1 109 ? -20.743 5.447 15.552 1.00 45.62 109 PRO A O 1
ATOM 793 N N . GLU A 1 110 ? -18.485 5.789 15.446 1.00 53.91 110 GLU A N 1
ATOM 794 C CA . GLU A 1 110 ? -18.062 5.267 16.758 1.00 53.91 110 GLU A CA 1
ATOM 795 C C . GLU A 1 110 ? -19.271 5.149 17.673 1.00 53.91 110 GLU A C 1
ATOM 797 O O . GLU A 1 110 ? -19.788 6.212 18.014 1.00 53.91 110 GLU A O 1
ATOM 802 N N . ALA A 1 111 ? -19.802 3.929 17.884 1.00 56.28 111 ALA A N 1
ATOM 803 C CA . ALA A 1 111 ? -21.103 3.667 18.510 1.00 56.28 111 ALA A CA 1
ATOM 804 C C . ALA A 1 111 ? -21.518 4.850 19.375 1.00 56.28 111 ALA A C 1
ATOM 806 O O . ALA A 1 111 ? -20.889 4.994 20.419 1.00 56.28 111 ALA A O 1
ATOM 807 N N . VAL A 1 112 ? -22.404 5.730 18.846 1.00 57.38 112 VAL A N 1
ATOM 808 C CA . VAL A 1 112 ? -22.611 7.119 19.321 1.00 57.38 112 VAL A CA 1
ATOM 809 C C . VAL A 1 112 ? -22.227 7.169 20.789 1.00 57.3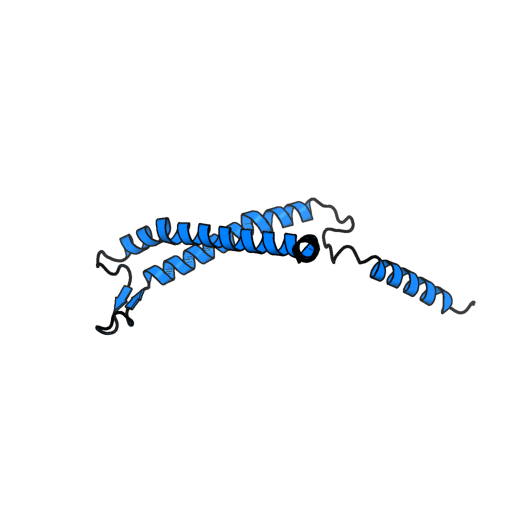8 112 VAL A C 1
ATOM 811 O O . VAL A 1 112 ? -22.980 6.559 21.555 1.00 57.38 112 VAL A O 1
ATOM 814 N N . PRO A 1 113 ? -21.049 7.736 21.152 1.00 71.62 113 PRO A N 1
ATOM 815 C CA . PRO A 1 113 ? -20.460 7.512 22.466 1.00 71.62 113 PRO A CA 1
ATOM 816 C C . PRO A 1 113 ? -21.543 7.701 23.512 1.00 71.62 113 PRO A C 1
ATOM 818 O O . PRO A 1 113 ? -22.390 8.573 23.309 1.00 71.62 113 PRO A O 1
ATOM 821 N N . GLU A 1 114 ? -21.576 6.897 24.578 1.00 78.75 114 GLU A N 1
ATOM 822 C CA . GLU A 1 114 ? -22.657 7.004 25.575 1.00 78.75 114 GLU A CA 1
ATOM 823 C C . GLU A 1 114 ? -22.888 8.465 25.987 1.00 78.75 114 GLU A C 1
ATOM 825 O O . GLU A 1 114 ? -24.026 8.905 26.100 1.00 78.75 114 GLU A O 1
ATOM 830 N N . ASP A 1 115 ? -21.817 9.258 26.030 1.00 80.06 115 ASP A N 1
ATOM 831 C CA . ASP A 1 115 ? -21.833 10.710 26.175 1.00 80.06 115 ASP A CA 1
ATOM 832 C C . ASP A 1 115 ? -22.737 11.432 25.158 1.00 80.06 115 ASP A C 1
ATOM 834 O O . ASP A 1 115 ? -23.577 12.238 25.540 1.00 80.06 115 ASP A O 1
ATOM 838 N N . ILE A 1 116 ? -22.625 11.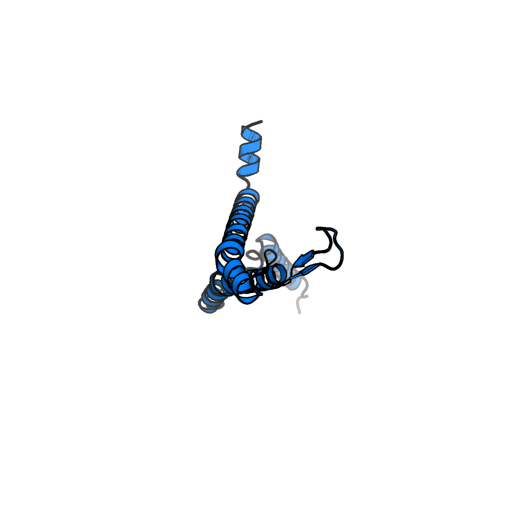156 23.858 1.00 83.19 116 ILE A N 1
ATOM 839 C CA . ILE A 1 116 ? -23.477 11.748 22.816 1.00 83.19 116 ILE A CA 1
ATOM 840 C C . ILE A 1 116 ? -24.925 11.235 22.910 1.00 83.19 116 ILE A C 1
ATOM 842 O O . ILE A 1 116 ? -25.858 12.003 22.643 1.00 83.19 116 ILE A O 1
ATOM 846 N N . ALA A 1 117 ? -25.143 9.977 23.304 1.00 85.50 117 ALA A N 1
ATOM 847 C CA . ALA A 1 117 ? -26.488 9.447 23.540 1.00 85.50 117 ALA A CA 1
ATOM 848 C C . ALA A 1 117 ? -27.162 10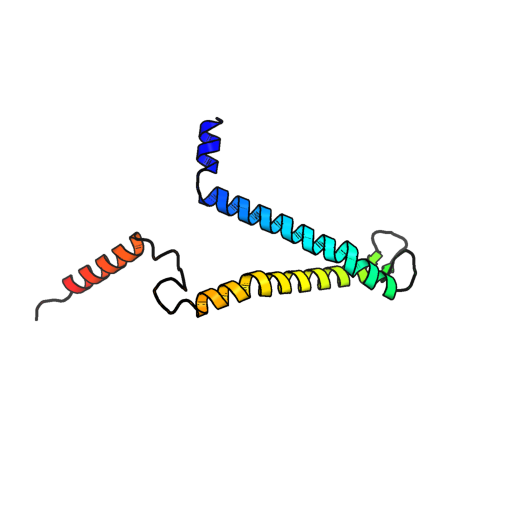.161 24.728 1.00 85.50 117 ALA A C 1
ATOM 850 O O . ALA A 1 117 ? -28.261 10.702 24.581 1.00 85.50 117 ALA A O 1
ATOM 851 N N . LEU A 1 118 ? -26.447 10.290 25.847 1.00 89.19 118 LEU A N 1
ATOM 852 C CA . LEU A 1 118 ? -26.868 11.044 27.026 1.00 89.19 118 LEU A CA 1
ATOM 853 C C . LEU A 1 118 ? -27.092 12.525 26.699 1.00 89.19 118 LEU A C 1
ATOM 855 O O . LEU A 1 118 ? -28.092 13.105 27.113 1.00 89.19 118 LEU A O 1
ATOM 859 N N . LEU A 1 119 ? -26.224 13.151 25.900 1.00 92.00 119 LEU A N 1
ATOM 860 C CA . LEU A 1 119 ? -26.395 14.545 25.475 1.00 92.00 119 LEU A CA 1
ATOM 861 C C . LEU A 1 119 ? -27.656 14.745 24.623 1.00 92.00 119 LEU A C 1
ATOM 863 O O . LEU A 1 119 ? -28.310 15.785 24.741 1.00 92.00 119 LEU A O 1
ATOM 867 N N . ARG A 1 120 ? -28.041 13.765 23.792 1.00 91.38 120 ARG A N 1
ATOM 868 C CA . ARG A 1 120 ? -29.322 13.801 23.064 1.00 91.38 120 ARG A CA 1
ATOM 869 C C . ARG A 1 120 ? -30.508 13.700 24.017 1.00 91.38 120 ARG A C 1
ATOM 871 O O . ARG A 1 120 ? -31.441 14.490 23.885 1.00 91.38 120 ARG A O 1
ATOM 878 N N . GLU A 1 121 ? -30.453 12.800 24.992 1.00 91.38 121 GLU A N 1
ATOM 879 C CA . GLU A 1 121 ? -31.501 12.667 26.011 1.00 91.38 121 GLU A CA 1
ATOM 880 C C . GLU A 1 121 ? -31.636 13.929 26.876 1.00 91.38 121 GLU A C 1
ATOM 882 O O . GLU A 1 121 ? -32.752 14.384 27.145 1.00 91.38 121 GLU A O 1
ATOM 887 N N . ILE A 1 122 ? -30.514 14.552 27.254 1.00 92.94 122 ILE A N 1
ATOM 888 C CA . ILE A 1 122 ? -30.482 15.824 27.988 1.00 92.94 122 ILE A CA 1
ATOM 889 C C . ILE A 1 122 ? -31.087 16.942 27.136 1.00 92.94 122 ILE A C 1
ATOM 891 O O . ILE A 1 122 ? -31.948 17.679 27.622 1.00 92.94 122 ILE A O 1
ATOM 895 N N . ARG A 1 123 ? -30.695 17.058 25.859 1.00 93.94 123 ARG A N 1
ATOM 896 C CA . ARG A 1 123 ? -31.271 18.038 24.922 1.00 93.94 123 ARG A CA 1
ATOM 897 C C . ARG A 1 123 ? -32.785 17.874 24.824 1.00 93.94 123 ARG A C 1
ATOM 899 O O . ARG A 1 123 ? -33.513 18.861 24.912 1.00 93.94 123 ARG A O 1
ATOM 906 N N . ASP A 1 124 ? -33.259 16.645 24.659 1.00 93.44 124 ASP A N 1
ATOM 907 C CA . ASP A 1 124 ? -34.683 16.356 24.500 1.00 93.44 124 ASP A CA 1
ATOM 908 C C . ASP A 1 124 ? -35.460 16.617 25.801 1.00 93.44 124 ASP A C 1
ATOM 910 O O . ASP A 1 124 ? -36.590 17.112 25.762 1.00 93.44 124 ASP A O 1
ATOM 914 N N . SER A 1 125 ? -34.844 16.363 26.957 1.00 89.38 125 SER A N 1
ATOM 915 C CA . SER A 1 125 ? -35.405 16.682 28.276 1.00 89.38 125 SER A CA 1
ATOM 916 C C . SER A 1 125 ? -35.503 18.194 28.512 1.00 89.38 125 SER A C 1
ATOM 918 O O . SER A 1 125 ? -36.541 18.679 28.966 1.00 89.38 125 SER A O 1
ATOM 920 N N . LEU A 1 126 ? -34.474 18.960 28.136 1.00 89.31 126 LEU A N 1
ATOM 921 C CA . LEU A 1 126 ? -34.474 20.426 28.218 1.00 89.31 126 LEU A CA 1
ATOM 922 C C . LEU A 1 126 ? -35.484 21.056 27.252 1.00 89.31 126 LEU A C 1
ATOM 924 O O . LEU A 1 126 ? -36.212 21.973 27.632 1.00 89.31 126 LEU A O 1
ATOM 928 N N . ALA A 1 127 ? -35.592 20.532 26.029 1.00 91.31 127 ALA A N 1
ATOM 929 C CA . ALA A 1 127 ? -36.582 20.987 25.055 1.00 91.31 127 ALA A CA 1
ATOM 930 C C . ALA A 1 127 ? -38.026 20.758 25.542 1.00 91.31 127 ALA A C 1
ATOM 932 O O . ALA A 1 127 ? -38.908 21.573 25.266 1.00 91.31 127 ALA A O 1
ATOM 933 N N . ARG A 1 128 ? -38.277 19.676 26.298 1.00 87.88 128 ARG A N 1
ATOM 934 C CA . ARG A 1 128 ? -39.576 19.434 26.951 1.00 87.88 128 ARG A CA 1
ATOM 935 C C . ARG A 1 128 ? -39.841 20.402 28.105 1.00 87.88 128 ARG A C 1
ATOM 937 O O . ARG A 1 128 ? -40.974 20.847 28.235 1.00 87.88 128 ARG A O 1
ATOM 944 N N . GLN A 1 129 ? -38.831 20.747 28.906 1.00 84.81 129 GLN A N 1
ATOM 945 C CA . GLN A 1 129 ? -38.972 21.704 30.016 1.00 84.81 129 GLN A CA 1
ATOM 946 C C . GLN A 1 129 ? -39.182 23.153 29.549 1.00 84.81 129 GLN A C 1
ATOM 948 O O . GLN A 1 129 ? -39.865 23.915 30.224 1.00 84.81 129 GLN A O 1
ATOM 953 N N . GLN A 1 130 ? -38.621 23.540 28.400 1.00 82.44 130 GLN A N 1
ATOM 954 C CA . GLN A 1 130 ? -38.747 24.901 27.857 1.00 82.44 130 GLN A CA 1
ATOM 955 C C . GLN A 1 130 ? -40.080 25.174 27.143 1.00 82.44 130 GLN A C 1
ATOM 957 O O . GLN A 1 130 ? -40.334 26.314 26.754 1.00 82.44 130 GLN A O 1
ATOM 962 N N . ARG A 1 131 ? -40.949 24.170 26.965 1.00 72.44 131 ARG A N 1
ATOM 963 C CA . ARG A 1 131 ? -42.311 24.386 26.459 1.00 72.44 131 ARG A CA 1
ATOM 964 C C . ARG A 1 131 ? -43.203 24.899 27.603 1.00 72.44 131 ARG A C 1
ATOM 966 O O . ARG A 1 131 ? -43.432 24.138 28.542 1.00 72.44 131 ARG A O 1
ATOM 973 N N . PRO A 1 132 ? -43.717 26.146 27.550 1.00 64.88 132 PRO A N 1
ATOM 974 C CA . PRO A 1 132 ? -44.622 26.643 28.579 1.00 64.88 132 PRO A CA 1
ATOM 975 C C . PRO A 1 132 ? -45.935 25.845 28.558 1.00 64.88 132 PRO A C 1
ATOM 977 O O . PRO A 1 132 ? -46.378 25.455 27.472 1.00 64.88 132 PRO A O 1
ATOM 980 N N . PRO A 1 133 ? -46.567 25.596 29.720 1.00 67.25 133 PRO A N 1
ATOM 981 C CA . PRO A 1 133 ? -47.909 25.032 29.753 1.00 67.25 133 PRO A CA 1
ATOM 982 C C . PRO A 1 133 ? -48.876 26.023 29.089 1.00 67.25 133 PRO A C 1
ATOM 984 O O . PRO A 1 133 ? -48.872 27.207 29.428 1.00 67.25 133 PRO A O 1
ATOM 987 N N . LEU A 1 134 ? -49.641 25.538 28.107 1.00 57.62 134 LEU A N 1
ATOM 988 C CA . LEU A 1 134 ? -50.816 26.229 27.568 1.00 57.62 134 LEU A CA 1
ATOM 989 C C . LEU A 1 134 ? -51.969 26.150 28.570 1.00 57.62 134 LEU A C 1
ATOM 991 O O . LEU A 1 134 ? -52.119 25.068 29.185 1.00 57.62 134 LEU A O 1
#

Secondary structure (DSSP, 8-state):
-HHHHHHHHTSHHHHHHHHHHHHHHHHHHHHHHHIIIIIHHHHHHHS-SSTT-SEEESSSSGGGEEEHHHHHHHHHHHHHHHHHHIIIIIHHHHHHHHHS-SSS-SS-STT--HHHHHHHHHHHHHHHHTS---

Solvent-accessible surface area (backbone atoms only — not comparable to full-atom values): 7628 Å² total; per-residue (Å²): 110,72,65,62,50,50,59,54,53,68,37,63,75,52,46,56,50,51,51,53,50,54,51,51,53,55,50,52,52,51,46,47,49,46,23,61,73,56,46,34,57,54,48,30,67,72,37,42,95,51,101,72,27,25,48,56,65,79,48,102,50,83,89,41,56,45,56,52,34,60,52,50,32,52,54,49,34,50,52,50,50,52,50,48,47,42,63,71,46,48,47,52,50,53,49,54,39,67,69,46,62,96,54,97,62,71,68,59,64,69,72,65,46,69,68,57,50,50,50,49,53,49,51,54,51,50,59,58,68,71,53,77,87,129